Protein 7S45 (pdb70)

Foldseek 3Di:
DEAEDPQEAAQDPQEEDLEYADHCEYADHQEHAYYNEYHEHAEYEYHQEYEYYCEYHYHNYYDDHQEYEYAQEYEAHLEYEAADQDDDPPDGAHEYEDANEYAAANEYEHGNEYEAHNEYEHHPAHHPYHHYHNHYDGDDD

Nearest PDB structures (foldseek):
  7s45-assembly1_A  TM=1.007E+00  e=4.306E-25  Helicobacter pullorum
  7s3u-assembly1_A  TM=9.909E-01  e=4.809E-23  Helicobacter pullorum
  7s43-assembly1_A  TM=9.916E-01  e=1.222E-22  Helicobacter pullorum
  4mzu-assembly1_F  TM=1.004E+00  e=1.425E-15  Shewanella denitrificans OS217
  3fsb-assembly1_A  TM=4.873E-01  e=4.719E-06  Thermoanaerobacterium thermosaccharolyticum

Structure (mmCIF, N/CA/C/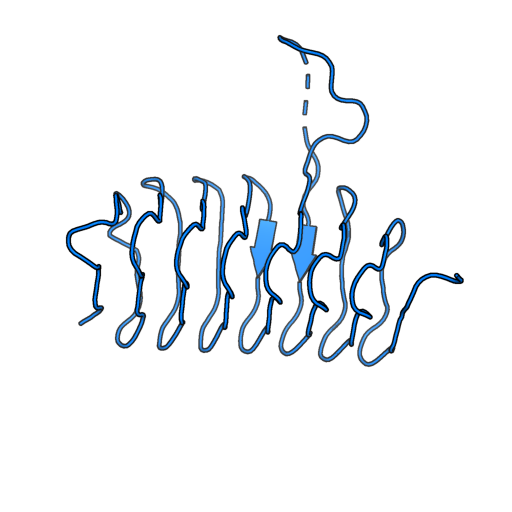O backbone):
data_7S45
#
_entry.id   7S45
#
_cell.length_a   103.452
_cell.length_b   103.452
_cell.length_c   103.452
_cell.angle_alpha   90.000
_cell.angle_beta   90.000
_cell.angle_gamma   90.000
#
_symmetry.space_group_name_H-M   'I 2 3'
#
loop_
_entity.id
_entity.type
_entity.pdbx_description
1 polymer N-acetyltransferase
2 non-polymer "THYMIDINE-5'-DIPHOSPHATE"
3 non-polymer 'ACETYL COENZYME *A'
4 non-polymer 1,2-ETHANEDIOL
5 non-polymer '3[N-MORPHOLINO]PROPANE SULFONIC ACID'
6 water water
#
loop_
_atom_site.group_PDB
_atom_site.id
_atom_site.type_symbol
_atom_site.label_atom_id
_atom_site.label_alt_id
_atom_site.label_comp_id
_atom_site.label_asym_id
_atom_site.label_entity_id
_atom_site.label_seq_id
_atom_site.pdbx_PDB_ins_code
_atom_site.Cartn_x
_atom_site.Cartn_y
_atom_site.Cartn_z
_atom_site.occupancy
_atom_site.B_iso_or_equiv
_atom_site.auth_seq_id
_atom_site.auth_comp_id
_atom_site.auth_asym_id
_atom_site.auth_atom_id
_atom_site.pdbx_PDB_model_num
ATOM 1 N N . GLY A 1 21 ? -9.586 -34.026 0.674 1.00 29.38 -1 GLY A N 1
ATOM 2 C CA . GLY A 1 21 ? -9.266 -33.137 1.832 1.00 23.19 -1 GLY A CA 1
ATOM 3 C C . GLY A 1 21 ? -10.448 -32.984 2.781 1.00 21.50 -1 GLY A C 1
ATOM 4 O O . GLY A 1 21 ? -11.497 -33.622 2.545 1.00 19.58 -1 GLY A O 1
ATOM 5 N N . HIS A 1 22 ? -10.294 -32.137 3.802 1.00 19.55 0 HIS A N 1
ATOM 6 C CA . HIS A 1 22 ? -11.357 -31.813 4.790 1.00 15.68 0 HIS A CA 1
ATOM 7 C C . HIS A 1 22 ? -11.660 -30.317 4.722 1.00 16.50 0 HIS A C 1
ATOM 8 O O . HIS A 1 22 ? -10.789 -29.557 4.257 1.00 19.92 0 HIS A O 1
ATOM 15 N N . MET A 1 23 ? -12.859 -29.931 5.161 1.00 13.50 1 MET A N 1
ATOM 16 C CA A MET A 1 23 ? -13.350 -28.530 5.115 0.50 11.91 1 MET A CA 1
ATOM 17 C CA B MET A 1 23 ? -13.358 -28.533 5.114 0.50 13.95 1 MET A CA 1
ATOM 18 C C . MET A 1 23 ? -13.331 -27.963 6.537 1.00 11.59 1 MET A C 1
ATOM 19 O O . MET A 1 23 ? -14.061 -28.496 7.399 1.00 12.77 1 MET A O 1
ATOM 28 N N . ILE A 1 24 ? -12.518 -26.943 6.766 1.00 10.45 2 ILE A N 1
ATOM 29 C CA . ILE A 1 24 ? -12.467 -26.192 8.047 1.00 10.45 2 ILE A CA 1
ATOM 30 C C . ILE A 1 24 ? -13.024 -24.810 7.754 1.00 10.25 2 ILE A C 1
ATOM 31 O O . ILE A 1 24 ? -12.435 -24.075 6.942 1.00 9.94 2 ILE A O 1
ATOM 36 N N . HIS A 1 25 ? -14.117 -24.443 8.398 1.00 8.09 3 HIS A N 1
ATOM 37 C CA . HIS A 1 25 ? -14.701 -23.104 8.212 1.00 7.55 3 HIS A CA 1
ATOM 38 C C . HIS A 1 25 ? -13.695 -22.051 8.667 1.00 7.27 3 HIS A C 1
ATOM 39 O O . HIS A 1 25 ? -12.997 -22.249 9.669 1.00 7.26 3 HIS A O 1
ATOM 46 N N . LYS A 1 26 ? -13.621 -20.951 7.931 1.00 7.96 4 LYS A N 1
ATOM 47 C CA . LYS A 1 26 ? -12.722 -19.835 8.277 1.00 8.19 4 LYS A CA 1
ATOM 48 C C . LYS A 1 26 ? -13.025 -19.328 9.687 1.00 6.80 4 LYS A C 1
ATOM 49 O O . LYS A 1 26 ? -12.140 -18.719 10.290 1.00 7.80 4 LYS A O 1
ATOM 55 N N . LEU A 1 27 ? -14.251 -19.512 10.191 1.00 7.20 5 LEU A N 1
ATOM 56 C CA . LEU A 1 27 ? -14.603 -18.984 11.536 1.00 7.10 5 LEU A CA 1
ATOM 57 C C . LEU A 1 27 ? -14.399 -20.050 12.611 1.00 6.82 5 LEU A C 1
ATOM 58 O O . LEU A 1 27 ? -14.816 -19.814 13.741 1.00 6.41 5 LEU A O 1
ATOM 63 N N . ALA A 1 28 ? -13.759 -21.167 12.285 1.00 6.41 6 ALA A N 1
ATOM 64 C CA . ALA A 1 28 ? -13.353 -22.174 13.287 1.00 6.53 6 ALA A CA 1
ATOM 65 C C . ALA A 1 28 ? -11.879 -21.954 13.626 1.00 6.60 6 ALA A C 1
ATOM 66 O O . ALA A 1 28 ? -11.116 -21.439 12.780 1.00 8.35 6 ALA A O 1
ATOM 68 N N . ASP A 1 29 ? -11.492 -22.418 14.803 1.00 5.94 7 ASP A N 1
ATOM 69 C CA . ASP A 1 29 ? -10.086 -22.472 15.266 1.00 6.04 7 ASP A CA 1
ATOM 70 C C . ASP A 1 29 ? -9.703 -23.945 15.390 1.00 5.91 7 ASP A C 1
ATOM 71 O O . ASP A 1 29 ? -9.941 -24.545 16.434 1.00 6.44 7 ASP A O 1
ATOM 76 N N . VAL A 1 30 ? -9.181 -24.525 14.312 1.00 6.64 8 VAL A N 1
ATOM 77 C CA . VAL A 1 30 ? -8.831 -25.968 14.258 1.00 6.98 8 VAL A CA 1
ATOM 78 C C . VAL A 1 30 ? -7.313 -26.080 14.212 1.00 7.38 8 VAL A C 1
ATOM 79 O O . VAL A 1 30 ? -6.685 -25.599 13.245 1.00 8.74 8 VAL A O 1
ATOM 83 N N . GLN A 1 31 ? -6.733 -26.693 15.227 1.00 7.72 9 GLN A N 1
ATOM 84 C CA . GLN A 1 31 ? -5.263 -26.722 15.440 1.00 7.96 9 GLN A CA 1
ATOM 85 C C . GLN A 1 31 ? -4.749 -28.127 15.160 1.00 8.95 9 GLN A C 1
ATOM 86 O O . GLN A 1 31 ? -3.538 -28.329 15.171 1.00 10.11 9 GLN A O 1
ATOM 92 N N . SER A 1 32 ? -5.653 -29.070 14.927 1.00 8.82 10 SER A N 1
ATOM 93 C CA . SER A 1 32 ? -5.302 -30.478 14.637 1.00 8.87 10 SER A CA 1
ATOM 94 C C . SER A 1 32 ? -5.126 -30.671 13.136 1.00 9.56 10 SER A C 1
ATOM 95 O O . SER A 1 32 ? -5.939 -30.164 12.362 1.00 11.33 10 SER A O 1
ATOM 98 N N . LYS A 1 33 ? -4.087 -31.415 12.764 1.00 11.36 11 LYS A N 1
ATOM 99 C CA . LYS A 1 33 ? -3.873 -31.842 11.361 1.00 14.29 11 LYS A CA 1
ATOM 100 C C . LYS A 1 33 ? -4.444 -33.253 11.163 1.00 14.67 11 LYS A C 1
ATOM 101 O O . LYS A 1 33 ? -4.518 -33.701 10.005 1.00 15.53 11 LYS A O 1
ATOM 107 N N . ASN A 1 34 ? -4.818 -33.918 12.259 1.00 12.10 12 ASN A N 1
ATOM 108 C CA . ASN A 1 34 ? -5.232 -35.346 12.262 1.00 12.87 12 ASN A CA 1
ATOM 109 C C . ASN A 1 34 ? -6.724 -35.449 11.896 1.00 11.55 12 ASN A C 1
ATOM 110 O O . ASN A 1 34 ? -7.496 -35.954 12.734 1.00 11.79 12 ASN A O 1
ATOM 115 N N . ILE A 1 35 ? -7.121 -35.018 10.702 1.00 11.50 13 ILE A N 1
ATOM 116 C CA . ILE A 1 35 ? -8.549 -34.894 10.290 1.00 12.71 13 ILE A CA 1
ATOM 117 C C . ILE A 1 35 ? -8.740 -35.620 8.965 1.00 12.23 13 ILE A C 1
ATOM 118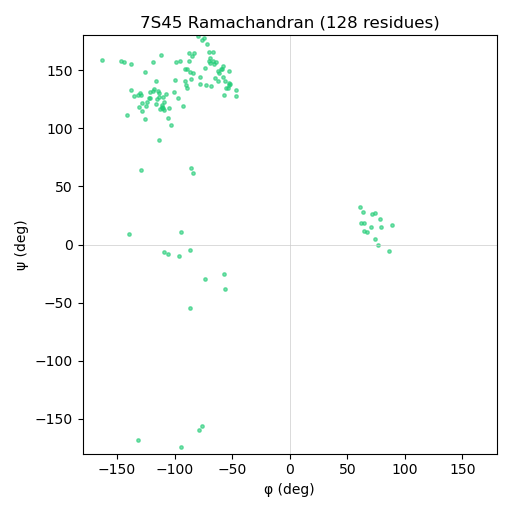 O O . ILE A 1 35 ? -8.038 -35.281 7.988 1.00 13.43 13 ILE A O 1
ATOM 123 N N . GLY A 1 36 ? -9.643 -36.594 8.945 1.00 12.17 14 GLY A N 1
ATOM 124 C CA . GLY A 1 36 ? -9.881 -37.445 7.773 1.00 11.56 14 GLY A CA 1
ATOM 125 C C . GLY A 1 36 ? -10.536 -36.700 6.625 1.00 11.56 14 GLY A C 1
ATOM 126 O O . GLY A 1 36 ? -11.289 -35.723 6.855 1.00 10.86 14 GLY A O 1
ATOM 127 N N . SER A 1 37 ? -10.335 -37.219 5.412 1.00 12.06 15 SER A N 1
ATOM 128 C CA . SER A 1 37 ? -10.990 -36.748 4.178 1.00 13.37 15 SER A CA 1
ATOM 129 C C . SER A 1 37 ? -12.509 -36.723 4.364 1.00 11.51 15 SER A C 1
ATOM 130 O O . SER A 1 37 ? -13.050 -37.654 4.982 1.00 10.85 15 SER A O 1
ATOM 133 N N . GLY A 1 38 ? -13.162 -35.680 3.860 1.00 11.31 16 GLY A N 1
ATOM 134 C CA . GLY A 1 38 ? -14.626 -35.568 3.815 1.00 10.59 16 GLY A CA 1
ATOM 135 C C . GLY A 1 38 ? -15.202 -34.993 5.097 1.00 10.79 16 GLY A C 1
ATOM 136 O O . GLY A 1 38 ? -16.399 -34.729 5.108 1.00 11.66 16 GLY A O 1
ATOM 137 N N . THR A 1 39 ? -14.368 -34.773 6.110 1.00 9.63 17 THR A N 1
ATOM 138 C CA . THR A 1 39 ? -14.804 -34.166 7.398 1.00 8.89 17 THR A CA 1
ATOM 139 C C . THR A 1 39 ? -15.071 -32.674 7.185 1.00 9.70 17 THR A C 1
ATOM 140 O O . THR A 1 39 ? -14.311 -32.008 6.477 1.00 9.96 17 THR A O 1
ATOM 144 N N . ARG A 1 40 ? -16.165 -32.194 7.761 1.00 8.69 18 ARG A N 1
ATOM 145 C CA . ARG A 1 40 ? -16.539 -30.759 7.778 1.00 8.45 18 ARG A CA 1
ATOM 146 C C . ARG A 1 40 ? -1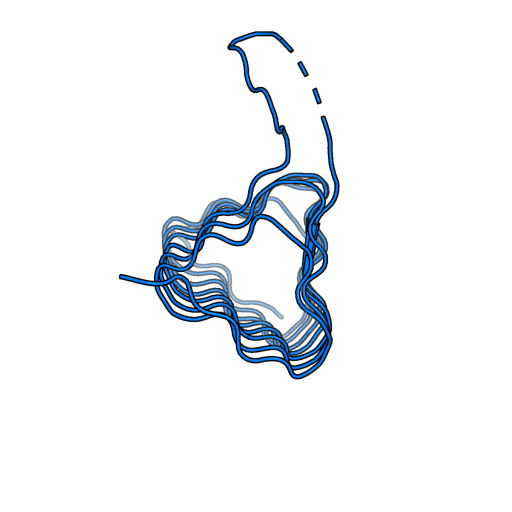6.486 -30.271 9.221 1.00 6.81 18 ARG A C 1
ATOM 147 O O . ARG A 1 40 ? -17.017 -30.973 10.107 1.00 7.64 18 ARG A O 1
ATOM 155 N N . ILE A 1 41 ? -15.850 -29.140 9.460 1.00 7.15 19 ILE A N 1
ATOM 156 C CA . ILE A 1 41 ? -15.833 -28.488 10.791 1.00 5.97 19 ILE A CA 1
ATOM 157 C C . ILE A 1 41 ? -16.337 -27.068 10.617 1.00 5.85 19 ILE A C 1
ATOM 158 O O . ILE A 1 41 ? -15.799 -26.304 9.806 1.00 6.90 19 ILE A O 1
ATOM 163 N N . TRP A 1 42 ? -17.437 -26.769 11.289 1.00 4.97 20 TRP A N 1
ATOM 164 C CA . TRP A 1 42 ? -18.233 -25.556 11.030 1.00 5.49 20 TRP A CA 1
ATOM 165 C C . TRP A 1 42 ? -17.848 -24.385 11.944 1.00 4.89 20 TRP A C 1
ATOM 166 O O . TRP A 1 42 ? -16.835 -24.444 12.660 1.00 5.47 20 TRP A O 1
ATOM 177 N N . GLN A 1 43 ? -18.611 -23.303 11.849 1.00 5.46 21 GLN A N 1
ATOM 178 C CA . GLN A 1 43 ? -18.259 -22.016 12.468 1.00 5.04 21 GLN A CA 1
ATOM 179 C C . GLN A 1 43 ? -18.071 -22.185 13.974 1.00 5.37 21 GLN A C 1
ATOM 180 O O . GLN A 1 43 ? -18.867 -22.895 14.626 1.00 5.08 21 GLN A O 1
ATOM 186 N N . PHE A 1 44 ? -17.123 -21.446 14.537 1.00 5.23 22 PHE A N 1
ATOM 187 C CA . PHE A 1 44 ? -17.039 -21.226 16.002 1.00 5.20 22 PHE A CA 1
ATOM 188 C C . PHE A 1 44 ? -16.778 -22.567 16.682 1.00 5.61 22 PHE A C 1
ATOM 189 O O . PHE A 1 44 ? -17.170 -22.755 17.836 1.00 6.53 22 PHE A O 1
ATOM 197 N N . CYS A 1 45 ? -16.130 -23.496 15.994 1.00 5.47 23 CYS A N 1
ATOM 198 C CA . CYS A 1 45 ? -15.538 -24.680 16.638 1.00 5.37 23 CYS A CA 1
ATOM 199 C C . CYS A 1 45 ? -14.108 -24.396 17.088 1.00 5.03 23 CYS A C 1
ATOM 200 O O . CYS A 1 45 ? -13.416 -23.552 16.489 1.00 6.32 23 CYS A O 1
ATOM 203 N N . VAL A 1 46 ? -13.707 -25.083 18.142 1.00 4.95 24 VAL A N 1
ATOM 204 C CA . VAL A 1 46 ? -12.306 -25.125 18.631 1.00 5.03 24 VAL A CA 1
ATOM 205 C C . VAL A 1 46 ? -11.879 -26.580 18.611 1.00 4.90 24 VAL A C 1
ATOM 206 O O . VAL A 1 46 ? -12.594 -27.417 19.186 1.00 5.74 24 VAL A O 1
ATOM 210 N N . VAL A 1 47 ? -10.770 -26.890 17.959 1.00 4.88 25 VAL A N 1
ATOM 211 C CA . VAL A 1 47 ? -10.221 -28.268 17.962 1.00 5.57 25 VAL A CA 1
ATOM 212 C C . VAL A 1 47 ? -8.744 -28.176 18.303 1.00 5.81 25 VAL A C 1
ATOM 213 O O . VAL A 1 47 ? -7.999 -27.503 17.584 1.00 6.48 25 VAL A O 1
ATOM 217 N N . LEU A 1 48 ? -8.360 -28.792 19.401 1.00 6.19 26 LEU A N 1
ATOM 218 C CA . LEU A 1 48 ? -6.979 -28.653 19.905 1.00 6.66 26 LEU A CA 1
ATOM 219 C C . LEU A 1 48 ? -6.056 -29.647 19.212 1.00 6.88 26 LEU A C 1
ATOM 220 O O . LEU A 1 48 ? -6.489 -30.568 18.524 1.00 7.46 26 LEU A O 1
ATOM 225 N N . PRO A 1 49 ? -4.723 -29.414 19.276 1.00 7.24 27 PRO A N 1
ATOM 226 C CA . PRO A 1 49 ? -3.794 -30.054 18.344 1.00 7.48 27 PRO A CA 1
ATOM 227 C C . PRO A 1 49 ? -3.816 -31.590 18.270 1.00 6.28 27 PRO A C 1
ATOM 228 O O . PRO A 1 49 ? -3.594 -32.123 17.205 1.00 9.16 27 PRO A O 1
ATOM 232 N N . SER A 1 50 ? -3.983 -32.301 19.389 1.00 7.09 28 SER A N 1
ATOM 233 C CA . SER A 1 50 ? -3.830 -33.779 19.384 1.00 7.27 28 SER A CA 1
ATOM 234 C C . SER A 1 50 ? -5.142 -34.475 18.995 1.00 6.83 28 SER A C 1
ATOM 235 O O . SER A 1 50 ? -5.145 -35.711 18.875 1.00 8.01 28 SER A O 1
ATOM 238 N N . ALA A 1 51 ? -6.235 -33.740 18.814 1.00 6.67 29 ALA A N 1
ATOM 239 C CA . ALA A 1 51 ? -7.513 -34.394 18.476 1.00 7.22 29 ALA A CA 1
ATOM 240 C C . ALA A 1 51 ? -7.313 -35.232 17.213 1.00 7.57 29 ALA A C 1
ATOM 241 O O . ALA A 1 51 ? -6.628 -34.787 16.272 1.00 7.40 29 ALA A O 1
ATOM 243 N N . ILE A 1 52 ? -7.918 -36.409 17.177 1.00 7.91 30 ILE A N 1
ATOM 244 C CA . ILE A 1 52 ? -7.970 -37.274 15.972 1.00 9.25 30 ILE A CA 1
ATOM 245 C C . ILE A 1 52 ? -9.424 -37.388 15.551 1.00 9.50 30 ILE A C 1
ATOM 246 O O . ILE A 1 52 ? -10.268 -37.792 16.376 1.00 9.48 30 ILE A O 1
ATOM 251 N N . ILE A 1 53 ? -9.693 -37.060 14.302 1.00 8.97 31 ILE A N 1
ATOM 252 C CA . ILE A 1 53 ? -11.059 -37.090 13.734 1.00 8.23 31 ILE A CA 1
ATOM 253 C C . ILE A 1 53 ? -1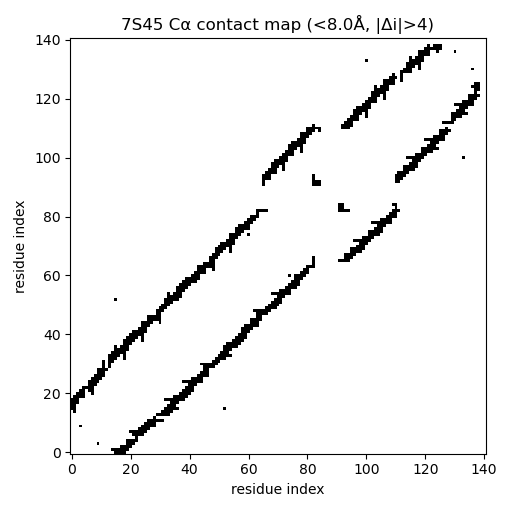0.971 -37.869 12.434 1.00 9.01 31 ILE A C 1
ATOM 254 O O . ILE A 1 53 ? -10.073 -37.577 11.625 1.00 9.14 31 ILE A O 1
ATOM 259 N N . GLY A 1 54 ? -11.858 -38.833 12.250 1.00 7.96 32 GLY A N 1
ATOM 260 C CA . GLY A 1 54 ? -11.827 -39.710 11.076 1.00 8.53 32 GLY A CA 1
ATOM 261 C C . GLY A 1 54 ? -12.410 -39.047 9.846 1.00 9.39 32 GLY A C 1
ATOM 262 O O . GLY A 1 54 ? -12.474 -37.791 9.752 1.00 8.79 32 GLY A O 1
ATOM 263 N N . GLU A 1 55 ? -12.794 -39.885 8.890 1.00 9.37 33 GLU A N 1
ATOM 264 C CA . GLU A 1 55 ? -13.298 -39.463 7.575 1.00 9.26 33 GLU A CA 1
ATOM 265 C C . GLU A 1 55 ? -14.799 -39.215 7.639 1.00 8.23 33 GLU A C 1
ATOM 266 O O . GLU A 1 55 ? -15.478 -39.868 8.422 1.00 8.38 33 GLU A O 1
ATOM 272 N N . ASN A 1 56 ? -15.263 -38.274 6.832 1.00 8.17 34 ASN A N 1
ATOM 273 C CA A ASN A 1 56 ? -16.706 -38.064 6.564 0.50 8.49 34 ASN A CA 1
ATOM 274 C CA B ASN A 1 56 ? -16.698 -37.997 6.553 0.50 9.80 34 ASN A CA 1
ATOM 275 C C . ASN A 1 56 ? -17.445 -37.756 7.868 1.00 8.31 34 ASN A C 1
ATOM 276 O O . ASN A 1 56 ? -18.611 -38.177 7.994 1.00 9.63 34 ASN A O 1
ATOM 285 N N . CYS A 1 57 ? -16.803 -37.048 8.792 1.00 7.28 35 CYS A N 1
ATOM 286 C CA . CYS A 1 57 ? -17.485 -36.550 10.010 1.00 7.15 35 CYS A CA 1
ATOM 287 C C . CYS A 1 57 ? -18.110 -35.189 9.718 1.00 7.24 35 CYS A C 1
ATOM 288 O O . CYS A 1 57 ? -17.672 -34.480 8.792 1.00 8.40 35 CYS A O 1
ATOM 291 N N . ASN A 1 58 ? -19.109 -34.830 10.514 1.00 6.34 36 ASN A N 1
ATOM 292 C CA . ASN A 1 58 ? -19.707 -33.480 10.473 1.00 7.14 36 ASN A CA 1
ATOM 293 C C . ASN A 1 58 ? -19.649 -32.926 11.881 1.00 7.06 36 ASN A C 1
ATOM 294 O O . ASN A 1 58 ? -20.357 -33.460 12.751 1.00 8.30 36 ASN A O 1
ATOM 299 N N . ILE A 1 59 ? -18.779 -31.953 12.098 1.00 6.69 37 ILE A N 1
ATOM 300 C CA A ILE A 1 59 ? -18.615 -31.261 13.407 0.50 6.47 37 ILE A CA 1
ATOM 301 C CA B ILE A 1 59 ? -18.667 -31.285 13.416 0.50 6.65 37 ILE A CA 1
ATOM 302 C C . ILE A 1 59 ? -19.332 -29.924 13.282 1.00 6.16 37 ILE A C 1
ATOM 303 O O . ILE A 1 59 ? -18.783 -29.024 12.643 1.00 5.68 37 ILE A O 1
ATOM 312 N N . CYS A 1 60 ? -20.540 -29.845 13.800 1.00 5.37 38 CYS A N 1
ATOM 313 C CA . CYS A 1 60 ? -21.403 -28.670 13.572 1.00 5.25 38 CYS A CA 1
ATOM 314 C C . CYS A 1 60 ? -20.952 -27.483 14.435 1.00 4.61 38 CYS A C 1
ATOM 315 O O . CYS A 1 60 ? -20.016 -27.590 15.250 1.00 4.84 38 CYS A O 1
ATOM 318 N N . SER A 1 61 ? -21.608 -26.338 14.241 1.00 4.43 39 SER A N 1
ATOM 319 C CA . SER A 1 61 ? -21.136 -25.075 14.826 1.00 4.57 39 SER A CA 1
ATOM 320 C C . SER A 1 61 ? -21.078 -25.204 16.356 1.00 4.49 39 SER A C 1
ATOM 321 O O . SER A 1 61 ? -21.849 -25.937 16.976 1.00 4.41 39 SER A O 1
ATOM 324 N N . HIS A 1 62 ? -20.174 -24.452 16.957 1.00 4.14 40 HIS A N 1
ATOM 325 C CA . HIS A 1 62 ? -20.127 -24.182 18.409 1.00 4.58 40 HIS A CA 1
ATOM 326 C C . HIS A 1 62 ? -19.638 -25.398 19.186 1.00 5.16 40 HIS A C 1
ATOM 327 O O . HIS A 1 62 ? -19.981 -25.511 20.372 1.00 5.98 40 HIS A O 1
ATOM 334 N N . CYS A 1 63 ? -18.835 -26.264 18.595 1.00 4.44 41 CYS A N 1
ATOM 335 C CA . CYS A 1 63 ? -18.258 -27.418 19.301 1.00 4.73 41 CYS A CA 1
ATOM 336 C C . CYS A 1 63 ? -16.861 -27.096 19.816 1.00 4.49 41 CYS A C 1
ATOM 337 O O . CYS A 1 63 ? -16.181 -26.196 19.310 1.00 5.39 41 CYS A O 1
ATOM 340 N N . PHE A 1 64 ? -16.464 -27.853 20.823 1.00 4.48 42 PHE A N 1
ATOM 341 C CA . PHE A 1 64 ? -15.109 -27.805 21.418 1.00 4.83 42 PHE A CA 1
ATOM 342 C C . PHE A 1 64 ? -14.589 -29.221 21.474 1.00 5.42 42 PHE A C 1
ATOM 343 O O . PHE A 1 64 ? -15.269 -30.086 22.050 1.00 6.25 42 PHE A O 1
ATOM 351 N N A ILE A 1 65 ? -13.402 -29.461 20.925 0.50 5.35 43 ILE A N 1
ATOM 352 N N B ILE A 1 65 ? -13.402 -29.445 20.920 0.50 5.31 43 ILE A N 1
ATOM 353 C CA A ILE A 1 65 ? -12.793 -30.820 20.909 0.50 5.18 43 ILE A CA 1
ATOM 354 C CA B ILE A 1 65 ? -12.766 -30.789 20.860 0.50 5.07 43 ILE A CA 1
ATOM 355 C C A ILE A 1 65 ? -11.373 -30.711 21.443 0.50 5.05 43 ILE A C 1
ATOM 356 C C B ILE A 1 65 ? -11.378 -30.641 21.484 0.50 4.86 43 ILE A C 1
ATOM 357 O O A ILE A 1 65 ? -10.553 -30.028 20.818 0.50 5.77 43 ILE A O 1
ATOM 358 O O B ILE A 1 65 ? -10.611 -29.754 21.046 0.50 4.64 43 ILE A O 1
ATOM 367 N N . GLU A 1 66 ? -11.113 -31.376 22.564 1.00 5.12 44 GLU A N 1
ATOM 368 C CA . GLU A 1 66 ? -9.848 -31.232 23.312 1.00 5.55 44 GLU A CA 1
ATOM 369 C C . GLU A 1 66 ? -8.761 -32.110 22.674 1.00 5.91 44 GLU A C 1
ATOM 370 O O . GLU A 1 66 ? -8.872 -32.502 21.513 1.00 6.49 44 GLU A O 1
ATOM 376 N N . ASN A 1 67 ? -7.696 -32.381 23.421 1.00 6.22 45 ASN A N 1
ATOM 377 C CA . ASN A 1 67 ? -6.472 -33.005 22.858 1.00 5.94 45 ASN A CA 1
ATOM 378 C C . ASN A 1 67 ? -6.577 -34.526 22.845 1.00 6.55 45 ASN A C 1
ATOM 379 O O . ASN A 1 67 ? -6.304 -35.121 21.809 1.00 6.64 45 ASN A O 1
ATOM 384 N N . ASP A 1 68 ? -6.853 -35.125 24.003 1.00 6.42 46 ASP A N 1
ATOM 385 C CA . ASP A 1 68 ? -6.834 -36.598 24.149 1.00 7.40 46 ASP A CA 1
ATOM 386 C C . ASP A 1 68 ? -8.209 -37.119 23.735 1.00 7.16 46 ASP A C 1
ATOM 387 O O . ASP A 1 68 ? -8.994 -37.585 24.593 1.00 6.99 46 ASP A O 1
ATOM 392 N N . VAL A 1 69 ? -8.503 -36.954 22.461 1.00 6.75 47 VAL A N 1
ATOM 393 C CA . VAL A 1 69 ? -9.850 -37.213 21.891 1.00 7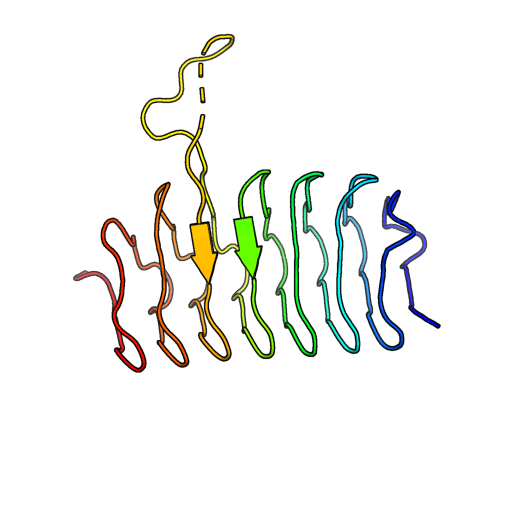.00 47 VAL A CA 1
ATOM 394 C C . VAL A 1 69 ? -9.675 -37.995 20.601 1.00 7.67 47 VAL A C 1
ATOM 395 O O . VAL A 1 69 ? -8.853 -37.595 19.764 1.00 9.00 47 VAL A O 1
ATOM 399 N N . LYS A 1 70 ? -10.371 -39.108 20.480 1.00 7.99 48 LYS A N 1
ATOM 400 C CA A LYS A 1 70 ? -10.392 -39.847 19.200 0.50 8.22 48 LYS A CA 1
ATOM 401 C CA B LYS A 1 70 ? -10.391 -39.890 19.222 0.50 8.49 48 LYS A CA 1
ATOM 402 C C . LYS A 1 70 ? -11.832 -39.996 18.733 1.00 7.90 48 LYS A C 1
ATOM 403 O O . LYS A 1 70 ? -12.668 -40.470 19.508 1.00 8.27 48 LYS A O 1
ATOM 414 N N . ILE A 1 71 ? -12.073 -39.567 17.517 1.00 7.51 49 ILE A N 1
ATOM 415 C CA . ILE A 1 71 ? -13.394 -39.623 16.874 1.00 7.65 49 ILE A CA 1
ATOM 416 C C . ILE A 1 71 ? -13.229 -40.421 15.598 1.00 8.33 49 ILE A C 1
ATOM 417 O O . ILE A 1 71 ? -12.305 -40.116 14.837 1.00 9.09 49 ILE A O 1
ATOM 422 N N . GLY A 1 72 ? -14.039 -41.450 15.422 1.00 8.07 50 GLY A N 1
ATOM 423 C CA . GLY A 1 72 ? -13.935 -42.359 14.275 1.00 8.10 50 GLY A CA 1
ATOM 424 C C . GLY A 1 72 ? -14.478 -41.761 12.995 1.00 8.48 50 GLY A C 1
ATOM 425 O O . GLY A 1 72 ? -14.517 -40.507 12.816 1.00 8.57 50 GLY A O 1
ATOM 426 N N . ASN A 1 73 ? -14.867 -42.640 12.083 1.00 7.84 51 ASN A N 1
ATOM 427 C CA . ASN A 1 73 ? -15.382 -42.270 10.749 1.00 8.12 51 ASN A CA 1
ATOM 428 C C . ASN A 1 73 ? -16.900 -42.120 10.796 1.00 7.87 51 ASN A C 1
ATOM 429 O O . ASN A 1 73 ? -17.550 -42.813 11.610 1.00 7.89 51 ASN A O 1
ATOM 434 N N . ASN A 1 74 ? -17.429 -41.261 9.939 1.00 7.28 52 ASN A N 1
ATOM 435 C CA . ASN A 1 74 ? -18.883 -41.110 9.701 1.00 8.62 52 ASN A CA 1
ATOM 436 C C . ASN A 1 74 ? -19.588 -40.691 10.988 1.00 8.00 52 ASN A C 1
ATOM 437 O O . ASN A 1 74 ? -20.740 -41.099 11.192 1.00 8.80 52 ASN A O 1
ATOM 442 N N . VAL A 1 75 ? -18.926 -39.926 11.840 1.00 6.50 53 VAL A N 1
ATOM 443 C CA . VAL A 1 75 ? -19.526 -39.429 13.102 1.00 6.31 53 VAL A CA 1
ATOM 444 C C . VAL A 1 75 ? -20.221 -38.091 12.840 1.00 6.45 53 VAL A C 1
ATOM 445 O O . VAL A 1 75 ? -19.619 -37.194 12.214 1.00 7.06 53 VAL A O 1
ATOM 449 N N . THR A 1 76 ? -21.433 -37.947 13.362 1.00 6.53 54 THR A N 1
ATOM 450 C CA . THR A 1 76 ? -22.177 -36.674 13.331 1.00 6.36 54 THR A CA 1
ATOM 451 C C . THR A 1 76 ? -22.131 -36.067 14.722 1.00 5.63 54 THR A C 1
ATOM 452 O O . THR A 1 76 ? -22.583 -36.723 15.659 1.00 5.98 54 THR A O 1
ATOM 456 N N . ILE A 1 77 ? -21.526 -34.887 14.843 1.00 5.46 55 ILE A N 1
ATOM 457 C CA A ILE A 1 77 ? -21.549 -34.112 16.114 0.50 5.28 55 ILE A CA 1
ATOM 458 C CA B ILE A 1 77 ? -21.546 -34.112 16.111 0.50 5.17 55 ILE A CA 1
ATOM 459 C C . ILE A 1 77 ? -22.346 -32.834 15.871 1.00 5.21 55 ILE A C 1
ATOM 460 O O . ILE A 1 77 ? -21.857 -31.937 15.175 1.00 5.48 55 ILE A O 1
ATOM 469 N N . LYS A 1 78 ? -23.560 -32.798 16.394 1.00 4.53 56 LYS A N 1
ATOM 470 C CA . LYS A 1 78 ? -24.411 -31.615 16.190 1.00 4.62 56 LYS A CA 1
ATOM 471 C C . LYS A 1 78 ? -23.913 -30.464 17.074 1.00 4.00 56 LYS A C 1
ATOM 472 O O . LYS A 1 78 ? -22.939 -30.601 17.844 1.00 4.46 56 LYS A O 1
ATOM 478 N N . CYS A 1 79 ? -24.580 -29.320 16.936 1.00 3.86 57 CYS A N 1
ATOM 479 C CA . CYS A 1 79 ? -24.059 -28.062 17.474 1.00 4.27 57 CYS A CA 1
ATOM 480 C C . CYS A 1 79 ? -23.869 -28.136 18.992 1.00 4.65 57 CYS A C 1
ATOM 481 O O . CYS A 1 79 ? -24.667 -28.752 19.700 1.00 4.89 57 CYS A O 1
ATOM 484 N N . GLY A 1 80 ? -22.908 -27.378 19.492 1.00 4.63 58 GLY A N 1
ATOM 485 C CA . GLY A 1 80 ? -22.838 -27.075 20.930 1.00 4.41 58 GLY A CA 1
ATOM 486 C C . GLY A 1 80 ? -22.276 -28.220 21.763 1.00 4.43 58 GLY A C 1
ATOM 487 O O . GLY A 1 80 ? -22.496 -28.227 22.976 1.00 5.63 58 GLY A O 1
ATOM 488 N N . VAL A 1 81 ? -21.523 -29.129 21.171 1.00 4.38 59 VAL A N 1
ATOM 489 C CA . VAL A 1 81 ? -20.958 -30.295 21.895 1.00 4.49 59 VAL A CA 1
ATOM 490 C C . VAL A 1 81 ? -19.501 -30.035 22.230 1.00 4.43 59 VAL A C 1
ATOM 491 O O . VAL A 1 81 ? -18.719 -29.694 21.336 1.00 4.92 59 VAL A O 1
ATOM 495 N N . GLN A 1 82 ? -19.151 -30.280 23.480 1.00 4.49 60 GLN A N 1
ATOM 496 C CA . GLN A 1 82 ? -17.727 -30.341 23.886 1.00 4.78 60 GLN A CA 1
ATOM 497 C C . GLN A 1 82 ? -17.330 -31.781 24.174 1.00 5.32 60 GLN A C 1
ATOM 498 O O . GLN A 1 82 ? -17.994 -32.470 24.977 1.00 6.04 60 GLN A O 1
ATOM 504 N N . ILE A 1 83 ? -16.231 -32.194 23.569 1.00 5.17 61 ILE A N 1
ATOM 505 C CA A ILE A 1 83 ? -15.665 -33.536 23.838 0.50 5.31 61 ILE A CA 1
ATOM 506 C CA B ILE A 1 83 ? -15.622 -33.547 23.730 0.50 5.53 61 ILE A CA 1
ATOM 507 C C . ILE A 1 83 ? -14.285 -33.351 24.452 1.00 5.18 61 ILE A C 1
ATOM 508 O O . ILE A 1 83 ? -13.362 -32.778 23.823 1.00 6.18 61 ILE A O 1
ATOM 517 N N . TRP A 1 84 ? -14.209 -33.772 25.700 1.00 5.55 62 TRP A N 1
ATOM 518 C CA . TRP A 1 84 ? -13.056 -33.536 26.597 1.00 5.50 62 TRP A CA 1
ATOM 519 C C . TRP A 1 84 ? -12.002 -34.619 26.448 1.00 5.74 62 TRP A C 1
ATOM 520 O O . TRP A 1 84 ? -12.285 -35.726 25.960 1.00 6.55 62 TRP A O 1
ATOM 531 N N . ASP A 1 85 ? -10.827 -34.301 26.984 1.00 5.99 63 ASP A N 1
ATOM 532 C CA . ASP A 1 85 ? -9.736 -35.284 27.169 1.00 6.25 63 ASP A CA 1
ATOM 533 C C . ASP A 1 85 ? -10.290 -36.572 27.787 1.00 7.06 63 ASP A C 1
ATOM 534 O O . ASP A 1 85 ? -10.994 -36.503 28.806 1.00 7.55 63 ASP A O 1
ATOM 539 N N . GLY A 1 86 ? -9.894 -37.702 27.210 1.00 7.38 64 GLY A N 1
ATOM 540 C CA . GLY A 1 86 ? -10.238 -39.052 27.696 1.00 8.75 64 GLY A CA 1
ATOM 541 C C . GLY A 1 86 ? -11.529 -39.574 27.108 1.00 9.68 64 GLY A C 1
ATOM 542 O O . GLY A 1 86 ? -12.080 -40.551 27.646 1.00 10.54 64 GLY A O 1
ATOM 543 N N . ILE A 1 87 ? -12.017 -38.994 26.025 1.00 9.22 65 ILE A N 1
ATOM 544 C CA . ILE A 1 87 ? -13.298 -39.451 25.428 1.00 9.65 65 ILE A CA 1
ATOM 545 C C . ILE A 1 87 ? -13.033 -39.939 24.026 1.00 8.90 65 ILE A C 1
ATOM 546 O O . ILE A 1 87 ? -12.356 -39.248 23.243 1.00 9.43 65 ILE A O 1
ATOM 551 N N . GLU A 1 88 ? -13.568 -41.116 23.745 1.00 8.94 66 GLU A N 1
ATOM 552 C CA . GLU A 1 88 ? -13.470 -41.745 22.422 1.00 7.60 66 GLU A CA 1
ATOM 553 C C . GLU A 1 88 ? -14.873 -41.914 21.859 1.00 7.52 66 GLU A C 1
ATOM 554 O O . GLU A 1 88 ? -15.762 -42.434 22.558 1.00 7.78 66 GLU A O 1
ATOM 560 N N . ILE A 1 89 ? -15.015 -41.539 20.621 1.00 7.41 67 ILE A N 1
ATOM 561 C CA . ILE A 1 89 ? -16.264 -41.733 19.852 1.00 7.40 67 ILE A CA 1
ATOM 562 C C . ILE A 1 89 ? -15.898 -42.682 18.710 1.00 7.39 67 ILE A C 1
ATOM 563 O O . ILE A 1 89 ? -15.038 -42.396 17.893 1.00 7.61 67 ILE A O 1
ATOM 568 N N . GLU A 1 90 ? -16.576 -43.825 18.676 1.00 7.42 68 GLU A N 1
ATOM 569 C CA . GLU A 1 90 ? -16.321 -44.826 17.602 1.00 7.18 68 GLU A CA 1
ATOM 570 C C . GLU A 1 90 ? -17.036 -44.399 16.326 1.00 7.76 68 GLU A C 1
ATOM 571 O O . GLU A 1 90 ? -17.799 -43.428 16.276 1.00 7.47 68 GLU A O 1
ATOM 577 N N . ASP A 1 91 ? -16.867 -45.229 15.300 1.00 8.01 69 ASP A N 1
ATOM 578 C CA . ASP A 1 91 ? -17.470 -44.971 13.977 1.00 7.97 69 ASP A CA 1
ATOM 579 C C . ASP A 1 91 ? -18.997 -44.935 14.057 1.00 7.48 69 ASP A C 1
ATOM 580 O O . ASP A 1 91 ? -19.576 -45.631 14.913 1.00 7.86 69 ASP A O 1
ATOM 585 N N . ASP A 1 92 ? -19.544 -44.090 13.182 1.00 7.16 70 ASP A N 1
ATOM 586 C CA . ASP A 1 92 ? -20.986 -44.119 12.853 1.00 7.91 70 ASP A CA 1
ATOM 587 C C . ASP A 1 92 ? -21.822 -43.614 14.035 1.00 7.37 70 ASP A C 1
ATOM 588 O O . ASP A 1 92 ? -23.031 -43.762 13.986 1.00 7.14 70 ASP A O 1
ATOM 593 N N . VAL A 1 93 ? -21.225 -42.964 15.023 1.00 6.29 71 VAL A N 1
ATOM 594 C CA . VAL A 1 93 ? -21.961 -42.421 16.191 1.00 6.33 71 VAL A CA 1
ATOM 595 C C . VAL A 1 93 ? -22.652 -41.121 15.788 1.00 6.04 71 VAL A C 1
ATOM 596 O O . VAL A 1 93 ? -22.127 -40.360 14.954 1.00 6.99 71 VAL A O 1
ATOM 600 N N . PHE A 1 94 ? -23.840 -40.918 16.341 1.00 5.48 72 PHE A N 1
ATOM 601 C CA . PHE A 1 94 ? -24.599 -39.650 16.259 1.00 5.63 72 PHE A CA 1
ATOM 602 C C . PHE A 1 94 ? -24.589 -39.001 17.639 1.00 5.19 72 PHE A C 1
ATOM 603 O O . PHE A 1 94 ? -25.052 -39.650 18.588 1.00 6.01 72 PHE A O 1
ATOM 611 N N . ILE A 1 95 ? -24.097 -37.768 17.739 1.00 4.89 73 ILE A N 1
ATOM 612 C CA A ILE A 1 95 ? -24.169 -36.976 18.996 0.50 4.96 73 ILE A CA 1
ATOM 613 C CA B ILE A 1 95 ? -24.179 -36.984 19.002 0.50 4.99 73 ILE A CA 1
ATOM 614 C C . ILE A 1 95 ? -25.105 -35.791 18.762 1.00 4.96 73 ILE A C 1
ATOM 615 O O . ILE A 1 95 ? -24.799 -34.940 17.931 1.00 5.36 73 ILE A O 1
ATOM 624 N N . GLY A 1 96 ? -26.216 -35.784 19.475 1.00 4.96 74 GLY A N 1
ATOM 625 C CA . GLY A 1 96 ? -27.208 -34.724 19.351 1.00 4.35 74 GLY A CA 1
ATOM 626 C C . GLY A 1 96 ? -26.669 -33.393 19.841 1.00 3.93 74 GLY A C 1
ATOM 627 O O . GLY A 1 96 ? -25.642 -33.295 20.523 1.00 4.67 74 GLY A O 1
ATOM 628 N N . PRO A 1 97 ? -27.391 -32.320 19.487 1.00 4.77 75 PRO A N 1
ATOM 629 C CA . PRO A 1 97 ? -26.939 -30.994 19.846 1.00 4.65 75 PRO A CA 1
ATOM 630 C C . PRO A 1 97 ? -26.957 -30.874 21.373 1.00 4.36 75 PRO A C 1
ATOM 631 O O . PRO A 1 97 ? -27.861 -31.371 22.036 1.00 5.09 75 PRO A O 1
ATOM 635 N N . ASN A 1 98 ? -25.970 -30.157 21.884 1.00 4.15 76 ASN A N 1
ATOM 636 C CA . ASN A 1 98 ? -25.850 -29.765 23.314 1.00 4.14 76 ASN A CA 1
ATOM 637 C C . ASN A 1 98 ? -25.663 -30.987 24.228 1.00 4.63 76 ASN A C 1
ATOM 638 O O . ASN A 1 98 ? -25.647 -30.827 25.443 1.00 4.51 76 ASN A O 1
ATOM 643 N N . VAL A 1 99 ? -25.404 -32.161 23.682 1.00 4.29 77 VAL A N 1
ATOM 644 C CA . VAL A 1 99 ? -24.954 -33.286 24.526 1.00 4.17 77 VAL A CA 1
ATOM 645 C C . VAL A 1 99 ? -23.722 -32.849 25.310 1.00 4.11 77 VAL A C 1
ATOM 646 O O . VAL A 1 99 ? -22.797 -32.247 24.752 1.00 4.31 77 VAL A O 1
ATOM 650 N N . THR A 1 100 ? -23.739 -33.182 26.589 1.00 4.41 78 THR A N 1
ATOM 651 C CA . THR A 1 100 ? -22.668 -32.802 27.523 1.00 4.53 78 THR A CA 1
ATOM 652 C C . THR A 1 100 ? -21.937 -34.059 27.981 1.00 4.84 78 THR A C 1
ATOM 653 O O . THR A 1 100 ? -22.583 -35.019 28.440 1.00 5.96 78 THR A O 1
ATOM 657 N N . PHE A 1 101 ? -20.613 -34.032 27.896 1.00 4.83 79 PHE A N 1
ATOM 658 C CA . PHE A 1 101 ? -19.731 -35.106 28.387 1.00 5.44 79 PHE A CA 1
ATOM 659 C C . PHE A 1 101 ? -18.956 -34.578 29.583 1.00 5.37 79 PHE A C 1
ATOM 660 O O . PHE A 1 101 ? -18.857 -33.371 29.787 1.00 5.15 79 PHE A O 1
ATOM 668 N N . THR A 1 102 ? -18.384 -35.498 30.354 1.00 5.45 80 THR A N 1
ATOM 669 C CA . THR A 1 102 ? -17.624 -35.142 31.572 1.00 5.56 80 THR A CA 1
ATOM 670 C C . THR A 1 102 ? -16.471 -36.121 31.758 1.00 5.91 80 THR A C 1
ATOM 671 O O . THR A 1 102 ? -16.538 -37.252 31.256 1.00 7.00 80 THR A O 1
ATOM 675 N N . ASN A 1 103 ? -15.459 -35.690 32.501 1.00 5.66 81 ASN A N 1
ATOM 676 C CA . ASN A 1 103 ? -14.294 -36.566 32.783 1.00 6.26 81 ASN A CA 1
ATOM 677 C C . ASN A 1 103 ? -13.810 -36.418 34.225 1.00 6.54 81 ASN A C 1
ATOM 678 O O . ASN A 1 103 ? -12.807 -37.051 34.551 1.00 7.38 81 ASN A O 1
ATOM 683 N N . ASP A 1 104 ? -14.530 -35.720 35.090 1.00 6.56 82 ASP A N 1
ATOM 684 C CA . ASP A 1 104 ? -14.110 -35.517 36.497 1.00 6.50 82 ASP A CA 1
ATOM 685 C C . ASP A 1 104 ? -15.371 -35.596 37.354 1.00 6.47 82 ASP A C 1
ATOM 686 O O . ASP A 1 104 ? -16.236 -34.735 37.200 1.00 6.39 82 ASP A O 1
ATOM 691 N N . LYS A 1 105 ? -15.499 -36.635 38.171 1.00 6.64 83 LYS A N 1
ATOM 692 C CA . LYS A 1 105 ? -16.758 -36.913 38.914 1.00 6.92 83 LYS A CA 1
ATOM 693 C C . LYS A 1 105 ? -16.963 -35.930 40.076 1.00 7.30 83 LYS A C 1
ATOM 694 O O . LYS A 1 105 ? -18.127 -35.673 40.439 1.00 7.76 83 LYS A O 1
ATOM 700 N N . TYR A 1 106 ? -15.898 -35.404 40.675 1.00 6.96 84 TYR A N 1
ATOM 701 C CA . TYR A 1 106 ? -16.011 -34.547 41.881 1.00 7.85 84 TYR A CA 1
ATOM 702 C C . TYR A 1 106 ? -15.221 -33.270 41.665 1.00 7.79 84 TYR A C 1
ATOM 703 O O . TYR A 1 106 ? -14.208 -33.012 42.319 1.00 8.16 84 TYR A O 1
ATOM 712 N N . PRO A 1 10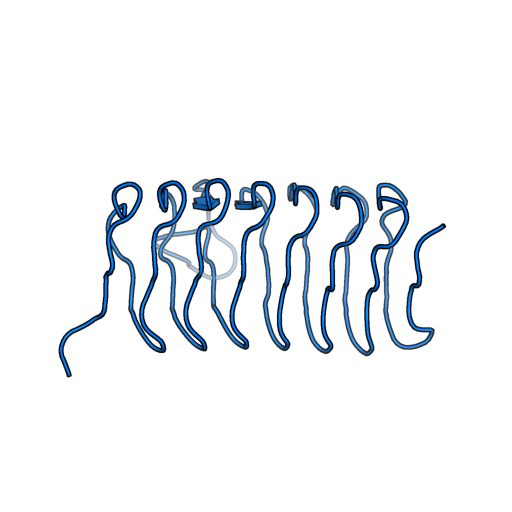7 ? -15.622 -32.444 40.686 1.00 6.64 85 PRO A N 1
ATOM 713 C CA . PRO A 1 107 ? -14.788 -31.330 40.265 1.00 6.97 85 PRO A CA 1
ATOM 714 C C . PRO A 1 107 ? -14.704 -30.261 41.353 1.00 6.62 85 PRO A C 1
ATOM 715 O O . PRO A 1 107 ? -15.734 -29.867 41.886 1.00 7.72 85 PRO A O 1
ATOM 719 N N . ARG A 1 108 ? -13.492 -29.754 41.563 1.00 7.11 86 ARG A N 1
ATOM 720 C CA . ARG A 1 108 ? -13.232 -28.609 42.456 1.00 7.59 86 ARG A CA 1
ATOM 721 C C . ARG A 1 108 ? -12.233 -27.703 41.747 1.00 8.37 86 ARG A C 1
ATOM 722 O O . ARG A 1 108 ? -11.225 -28.216 41.232 1.00 10.14 86 ARG A O 1
ATOM 730 N N . SER A 1 109 ? -12.498 -26.407 41.728 1.00 7.15 87 SER A N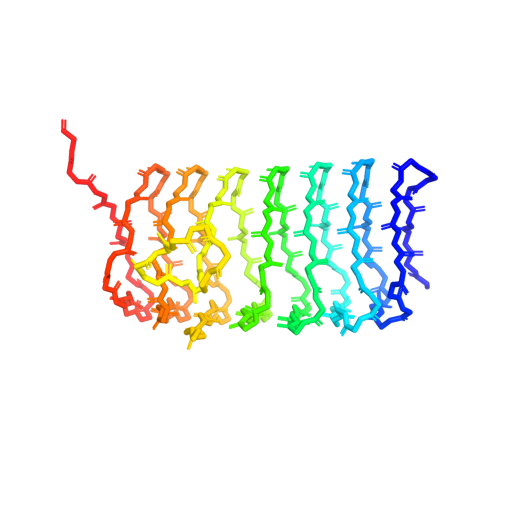 1
ATOM 731 C CA . SER A 1 109 ? -11.652 -25.448 40.983 1.00 8.66 87 SER A CA 1
ATOM 732 C C . SER A 1 109 ? -10.202 -25.544 41.483 1.00 10.76 87 SER A C 1
ATOM 733 O O . SER A 1 109 ? -9.991 -25.460 42.704 1.00 14.51 87 SER A O 1
ATOM 736 N N . LYS A 1 110 ? -9.250 -25.710 40.559 1.00 12.84 88 LYS A N 1
ATOM 737 C CA . LYS A 1 110 ? -7.778 -25.708 40.823 1.00 14.33 88 LYS A CA 1
ATOM 738 C C . LYS A 1 110 ? -7.381 -26.986 41.576 1.00 20.51 88 LYS A C 1
ATOM 739 O O . LYS A 1 110 ? -6.333 -26.953 42.262 1.00 22.67 88 LYS A O 1
ATOM 745 N N . GLN A 1 111 ? -8.149 -28.074 41.405 1.00 19.88 89 GLN A N 1
ATOM 746 C CA . GLN A 1 111 ? -7.824 -29.446 41.888 1.00 22.81 89 GLN A CA 1
ATOM 747 C C . GLN A 1 111 ? -8.046 -30.451 40.745 1.00 23.73 89 GLN A C 1
ATOM 748 O O . GLN A 1 111 ? -8.920 -30.166 39.875 1.00 19.89 89 GLN A O 1
ATOM 754 N N . PHE A 1 116 ? -9.010 -38.397 36.650 1.00 25.94 94 PHE A N 1
ATOM 755 C CA . PHE A 1 116 ? -9.877 -38.291 35.446 1.00 17.31 94 PHE A CA 1
ATOM 756 C C . PHE A 1 116 ? -10.351 -39.678 35.033 1.00 18.85 94 PHE A C 1
ATOM 757 O O . PHE A 1 116 ? -9.750 -40.702 35.441 1.00 22.85 94 PHE A O 1
ATOM 765 N N . SER A 1 117 ? -11.452 -39.679 34.285 1.00 12.29 95 SER A N 1
ATOM 766 C CA . SER A 1 117 ? -12.199 -40.881 33.851 1.00 12.86 95 SER A CA 1
ATOM 767 C C . SER A 1 117 ? -12.354 -40.852 32.332 1.00 10.72 95 SER A C 1
ATOM 768 O O . SER A 1 117 ? -12.461 -39.756 31.752 1.00 10.73 95 SER A O 1
ATOM 771 N N . LYS A 1 118 ? -12.393 -42.021 31.717 1.00 11.34 96 LYS A N 1
ATOM 772 C CA . LYS A 1 118 ? -12.559 -42.182 30.258 1.00 10.69 96 LYS A CA 1
ATOM 773 C C . LYS A 1 118 ? -14.015 -42.515 29.936 1.00 10.07 96 LYS A C 1
ATOM 774 O O . LYS A 1 118 ? -14.653 -43.275 30.672 1.00 10.78 96 LYS A O 1
ATOM 780 N N . THR A 1 119 ? -14.519 -41.963 28.848 1.00 7.52 97 THR A N 1
ATOM 781 C CA . THR A 1 119 ? -15.840 -42.296 28.272 1.00 7.74 97 THR A CA 1
ATOM 782 C C . THR A 1 119 ? -15.604 -42.895 26.898 1.00 6.35 97 THR A C 1
ATOM 783 O O . THR A 1 119 ? -14.728 -42.420 26.157 1.00 7.10 97 THR A O 1
ATOM 787 N N . ILE A 1 120 ? -16.366 -43.916 26.543 1.00 6.47 98 ILE A N 1
ATOM 788 C CA . ILE A 1 120 ? -16.351 -44.405 25.150 1.00 6.75 98 ILE A CA 1
ATOM 789 C C . ILE A 1 120 ? -17.781 -44.574 24.664 1.00 6.68 98 ILE A C 1
ATOM 790 O O . ILE A 1 120 ? -18.623 -45.186 25.346 1.00 7.79 98 ILE A O 1
ATOM 795 N N . ILE A 1 121 ? -18.040 -43.984 23.512 1.00 6.49 99 ILE A N 1
ATOM 796 C CA . ILE A 1 121 ? -19.347 -44.096 22.826 1.00 6.63 99 ILE A CA 1
ATOM 797 C C . ILE A 1 121 ? -19.136 -45.028 21.643 1.00 6.19 99 ILE A C 1
ATOM 798 O O . ILE A 1 121 ? -18.394 -44.690 20.727 1.00 6.48 99 ILE A O 1
ATOM 803 N N . LYS A 1 122 ? -19.699 -46.232 21.743 1.00 6.80 100 LYS A N 1
ATOM 804 C CA . LYS A 1 122 ? -19.338 -47.345 20.846 1.00 7.31 100 LYS A CA 1
ATOM 805 C C . LYS A 1 122 ? -20.106 -47.256 19.528 1.00 7.26 100 LYS A C 1
ATOM 806 O O . LYS A 1 122 ? -21.115 -46.526 19.403 1.00 7.09 100 LYS A O 1
ATOM 812 N N . LYS A 1 123 ? -19.617 -48.016 18.546 1.00 7.77 101 LYS A N 1
ATOM 813 C CA . LYS A 1 123 ? -19.971 -47.894 17.120 1.00 7.83 101 LYS A CA 1
ATOM 814 C C . LYS A 1 123 ? -21.487 -47.778 16.939 1.00 7.68 101 LYS A C 1
ATOM 815 O O . LYS A 1 123 ? -22.245 -48.637 17.435 1.00 7.81 101 LYS A O 1
ATOM 821 N N . GLY A 1 124 ? -21.915 -46.757 16.222 1.00 7.50 102 GLY A N 1
ATOM 822 C CA . GLY A 1 124 ? -23.304 -46.594 15.774 1.00 7.30 102 GLY A CA 1
ATOM 823 C C . GLY A 1 124 ? -24.252 -46.130 16.867 1.00 7.05 102 GLY A C 1
ATOM 824 O O . GLY A 1 124 ? -25.427 -45.925 16.540 1.00 7.61 102 GLY A O 1
ATOM 825 N N . ALA A 1 125 ? -23.798 -45.927 18.099 1.00 6.79 103 ALA A N 1
ATOM 826 C CA . ALA A 1 125 ? -24.685 -45.420 19.162 1.00 6.76 103 ALA A CA 1
ATOM 827 C C . ALA A 1 125 ? -25.149 -44.011 18.779 1.00 6.45 103 ALA A C 1
ATOM 828 O O . ALA A 1 125 ? -24.440 -43.279 18.036 1.00 6.45 103 ALA A O 1
ATOM 830 N N . SER A 1 126 ? -26.275 -43.630 19.347 1.00 6.08 104 SER A N 1
ATOM 831 C CA . SER A 1 126 ? -26.868 -42.294 19.163 1.00 6.33 104 SER A CA 1
ATOM 832 C C . SER A 1 126 ? -27.185 -41.695 20.521 1.00 5.80 104 SER A C 1
ATOM 833 O O . SER A 1 126 ? -27.838 -42.356 21.352 1.00 6.02 104 SER A O 1
ATOM 836 N N . ILE A 1 127 ? -26.722 -40.465 20.738 1.00 5.33 105 ILE A N 1
ATOM 837 C CA . ILE A 1 127 ? -26.988 -39.736 21.998 1.00 5.31 105 ILE A CA 1
ATOM 838 C C . ILE A 1 127 ? -27.960 -38.591 21.726 1.00 5.38 105 ILE A C 1
ATOM 839 O O . ILE A 1 127 ? -27.628 -37.655 20.975 1.00 5.78 105 ILE A O 1
ATOM 844 N N . GLY A 1 128 ? -29.143 -38.669 22.324 1.00 5.32 106 GLY A N 1
ATOM 845 C CA . GLY A 1 128 ? -30.194 -37.652 22.183 1.00 5.12 106 GLY A CA 1
ATOM 846 C C . GLY A 1 128 ? -29.728 -36.268 22.611 1.00 4.84 106 GLY A C 1
ATOM 847 O O . GLY A 1 128 ? -28.883 -36.107 23.493 1.00 5.63 106 GLY A O 1
ATOM 848 N N . ALA A 1 129 ? -30.362 -35.270 22.022 1.00 4.98 107 ALA A N 1
ATOM 849 C CA . ALA A 1 129 ? -30.079 -33.839 22.236 1.00 4.52 107 ALA A CA 1
ATOM 850 C C . ALA A 1 129 ? -30.120 -33.507 23.727 1.00 4.32 107 ALA A C 1
ATOM 851 O O . ALA A 1 129 ? -31.041 -33.914 24.439 1.00 4.70 107 ALA A O 1
ATOM 853 N N . ASN A 1 130 ? -29.127 -32.758 24.171 1.00 4.00 108 ASN A N 1
ATOM 854 C CA . ASN A 1 130 ? -29.069 -32.143 25.527 1.00 3.94 108 ASN A CA 1
ATOM 855 C C . ASN A 1 130 ? -28.998 -33.222 26.607 1.00 4.81 108 ASN A C 1
ATOM 856 O O . ASN A 1 130 ? -29.264 -32.886 27.772 1.00 5.01 108 ASN A O 1
ATOM 861 N N . ALA A 1 131 ? -28.620 -34.451 26.266 1.00 4.14 109 ALA A N 1
ATOM 862 C CA . ALA A 1 131 ? -28.320 -35.469 27.290 1.00 4.91 109 ALA A CA 1
ATOM 863 C C . ALA A 1 131 ? -27.028 -35.107 28.015 1.00 4.79 109 ALA A C 1
ATOM 864 O O . ALA A 1 131 ? -26.156 -34.377 27.470 1.00 5.63 109 ALA A O 1
ATOM 866 N N . THR A 1 132 ? -26.881 -35.651 29.217 1.00 4.70 110 THR A N 1
ATOM 867 C CA . THR A 1 132 ? -25.709 -35.408 30.082 1.00 4.62 110 THR A CA 1
ATOM 868 C C . THR A 1 132 ? -25.089 -36.750 30.439 1.00 4.93 110 THR A C 1
ATOM 869 O O . THR A 1 132 ? -25.777 -37.610 31.002 1.00 5.32 110 THR A O 1
ATOM 873 N N . ILE A 1 133 ? -23.818 -36.919 30.118 1.00 4.92 111 ILE A N 1
ATOM 874 C CA . ILE A 1 133 ? -23.109 -38.212 30.303 1.00 5.12 111 ILE A CA 1
ATOM 875 C C . ILE A 1 133 ? -22.091 -38.025 31.424 1.00 5.08 111 ILE A C 1
ATOM 876 O O . ILE A 1 133 ? -21.195 -37.165 31.302 1.00 5.13 111 ILE A O 1
ATOM 881 N N . LEU A 1 134 ? -22.234 -38.815 32.484 1.00 5.53 112 LEU A N 1
ATOM 882 C CA . LEU A 1 134 ? -21.312 -38.740 33.630 1.00 5.85 112 LEU A CA 1
ATOM 883 C C . LEU A 1 134 ? -19.951 -39.318 33.257 1.00 5.75 112 LEU A C 1
ATOM 884 O O . LEU A 1 134 ? -19.767 -39.911 32.194 1.00 5.66 112 LEU A O 1
ATOM 889 N N . PRO A 1 135 ? -18.946 -39.195 34.147 1.00 5.74 113 PRO A N 1
ATOM 890 C CA . PRO A 1 135 ? -17.615 -39.672 33.780 1.00 6.81 113 PRO A CA 1
ATOM 891 C C . PRO A 1 135 ? -17.528 -41.205 33.775 1.00 7.62 113 PRO A C 1
ATOM 892 O O . PRO A 1 135 ? -18.218 -41.867 34.535 1.00 7.37 113 PRO A O 1
ATOM 896 N N . GLY A 1 136 ? -16.633 -41.739 32.953 1.00 7.75 114 GLY A N 1
ATOM 897 C CA . GLY A 1 136 ? -16.259 -43.162 33.002 1.00 9.07 114 GLY A CA 1
ATOM 898 C C . GLY A 1 136 ? -17.273 -44.054 32.327 1.00 9.16 114 GLY A C 1
ATOM 899 O O . GLY A 1 136 ? -17.222 -45.279 32.506 1.00 11.31 114 GLY A O 1
ATOM 900 N N . ILE A 1 137 ? -18.168 -43.477 31.535 1.00 8.33 115 ILE A N 1
ATOM 901 C CA . ILE A 1 137 ? -19.328 -44.201 30.966 1.00 8.33 115 ILE A CA 1
ATOM 902 C C . ILE A 1 137 ? -18.917 -44.896 29.670 1.00 7.49 115 ILE A C 1
ATOM 903 O O . ILE A 1 137 ? -18.189 -44.315 28.827 1.00 8.59 115 ILE A O 1
ATOM 908 N N . THR A 1 138 ? -19.460 -46.091 29.482 1.00 7.17 116 THR A N 1
ATOM 909 C CA . THR A 1 138 ? -19.504 -46.781 28.180 1.00 7.88 116 THR A CA 1
ATOM 910 C C . THR A 1 138 ? -20.947 -46.804 27.705 1.00 7.17 116 THR A C 1
ATOM 911 O O . THR A 1 138 ? -21.839 -47.236 28.475 1.00 7.96 116 THR A O 1
ATOM 915 N N . ILE A 1 139 ? -21.185 -46.330 26.482 1.00 7.43 117 ILE A N 1
ATOM 916 C CA . ILE A 1 139 ? -22.495 -46.480 25.805 1.00 7.29 117 ILE A CA 1
ATOM 917 C C . ILE A 1 139 ? -22.309 -47.468 24.665 1.00 6.87 117 ILE A C 1
ATOM 918 O O . ILE A 1 139 ? -21.452 -47.242 23.811 1.00 7.03 117 ILE A O 1
ATOM 923 N N . GLY A 1 140 ? -23.018 -48.599 24.744 1.00 7.28 118 GLY A N 1
ATOM 924 C CA . GLY A 1 140 ? -22.776 -49.743 23.848 1.00 8.40 118 GLY A CA 1
ATOM 925 C C . GLY A 1 140 ? -23.201 -49.497 22.418 1.00 7.32 118 GLY A C 1
ATOM 926 O O . GLY A 1 140 ? -23.947 -48.547 22.110 1.00 7.42 118 GLY A O 1
ATOM 927 N N . GLU A 1 141 ? -22.720 -50.376 21.546 1.00 7.66 119 GLU A N 1
ATOM 928 C CA A GLU A 1 141 ? -22.946 -50.253 20.086 0.50 7.22 119 GLU A CA 1
ATOM 929 C CA B GLU A 1 141 ? -22.941 -50.284 20.087 0.50 8.62 119 GLU A CA 1
ATOM 930 C C . GLU A 1 141 ? -24.442 -50.115 19.813 1.00 7.58 119 GLU A C 1
ATOM 931 O O . GLU A 1 141 ? -25.245 -50.878 20.386 1.00 8.00 119 GLU A O 1
ATOM 942 N N . ASN A 1 142 ? -24.806 -49.170 18.957 1.00 6.94 120 ASN A N 1
ATOM 943 C CA . ASN A 1 142 ? -26.189 -48.992 18.460 1.00 7.09 120 ASN A CA 1
ATOM 944 C C . ASN A 1 142 ? -27.166 -48.666 19.599 1.00 6.62 120 ASN A C 1
ATOM 945 O O . ASN A 1 142 ? -28.381 -48.744 19.367 1.00 6.75 120 ASN A O 1
ATOM 950 N N . ALA A 1 143 ? -26.696 -48.226 20.759 1.00 6.70 121 ALA A N 1
ATOM 951 C CA . ALA A 1 143 ? -27.623 -47.784 21.812 1.00 6.61 121 ALA A CA 1
ATOM 952 C C . ALA A 1 143 ? -28.291 -46.483 21.354 1.00 6.01 121 ALA A C 1
ATOM 953 O O . ALA A 1 143 ? -27.817 -45.822 20.413 1.00 6.55 121 ALA A O 1
ATOM 955 N N . MET A 1 144 ? -29.421 -46.169 21.967 1.00 5.79 122 MET A N 1
ATOM 956 C CA . MET A 1 144 ? -30.166 -44.916 21.719 1.00 6.48 122 MET A CA 1
ATOM 957 C C . MET A 1 144 ? -30.428 -44.259 23.071 1.00 6.60 122 MET A C 1
ATOM 958 O O . MET A 1 144 ? -31.148 -44.821 23.913 1.00 6.95 122 MET A O 1
ATOM 963 N N . ILE A 1 145 ? -29.836 -43.100 23.292 1.00 6.24 123 ILE A N 1
ATOM 964 C CA . ILE A 1 145 ? -30.039 -42.310 24.536 1.00 5.78 123 ILE A CA 1
ATOM 965 C C . ILE A 1 145 ? -31.091 -41.240 24.265 1.00 5.78 123 ILE A C 1
ATOM 966 O O . ILE A 1 145 ? -30.949 -40.452 23.314 1.00 5.46 123 ILE A O 1
ATOM 971 N N . GLY A 1 146 ? -32.131 -41.193 25.073 1.00 5.43 124 GLY A N 1
ATOM 972 C CA . GLY A 1 146 ? -33.195 -40.202 24.909 1.00 5.69 124 GLY A CA 1
ATOM 973 C C . GLY A 1 146 ? -32.675 -38.787 25.073 1.00 5.35 124 GLY A C 1
ATOM 974 O O . GLY A 1 146 ? -31.762 -38.527 25.859 1.00 5.70 124 GLY A O 1
ATOM 975 N N . ALA A 1 147 ? -33.308 -37.871 24.377 1.00 5.37 125 ALA A N 1
ATOM 976 C CA . ALA A 1 147 ? -33.056 -36.437 24.560 1.00 5.21 125 ALA A CA 1
ATOM 977 C C . ALA A 1 147 ? -33.207 -36.090 26.052 1.00 5.01 125 ALA A C 1
ATOM 978 O O . ALA A 1 147 ? -34.146 -36.544 26.704 1.00 5.50 125 ALA A O 1
ATOM 980 N N . GLY A 1 148 ? -32.295 -35.279 26.566 1.00 4.46 126 GLY A N 1
ATOM 981 C CA . GLY A 1 148 ? -32.350 -34.739 27.935 1.00 4.99 126 GLY A CA 1
ATOM 982 C C . GLY A 1 148 ? -32.018 -35.774 29.000 1.00 5.48 126 GLY A C 1
ATOM 983 O O . GLY A 1 148 ? -32.110 -35.436 30.177 1.00 6.71 126 GLY A O 1
ATOM 984 N N . ALA A 1 149 ? -31.636 -36.992 28.635 1.00 5.60 127 ALA A N 1
ATOM 985 C CA . ALA A 1 149 ? -31.339 -38.033 29.637 1.00 6.09 127 ALA A CA 1
ATOM 986 C C . ALA A 1 149 ? -30.116 -37.646 30.460 1.00 6.64 127 ALA A C 1
ATOM 987 O O . ALA A 1 149 ? -29.231 -36.929 29.960 1.00 8.38 127 ALA A O 1
ATOM 989 N N . ILE A 1 150 ? -30.032 -38.180 31.671 1.00 6.54 128 ILE A N 1
ATOM 990 C CA . ILE A 1 150 ? -28.803 -38.155 32.505 1.00 6.54 128 ILE A CA 1
ATOM 991 C C . ILE A 1 150 ? -28.320 -39.587 32.605 1.00 6.68 128 ILE A C 1
ATOM 992 O O . ILE A 1 150 ? -29.091 -40.443 33.060 1.00 8.27 128 ILE A O 1
ATOM 997 N N . VAL A 1 151 ? -27.139 -39.847 32.074 1.00 6.65 129 VAL A N 1
ATOM 998 C CA . VAL A 1 151 ? -26.582 -41.217 31.991 1.00 6.58 129 VAL A CA 1
ATOM 999 C C . VAL A 1 151 ? -25.529 -41.383 33.069 1.00 7.40 129 VAL A C 1
ATOM 1000 O O . VAL A 1 151 ? -24.439 -40.832 32.925 1.00 7.20 129 VAL A O 1
ATOM 1004 N N . THR A 1 152 ? -25.895 -42.066 34.151 1.00 8.21 130 THR A N 1
ATOM 1005 C CA . THR A 1 152 ? -25.019 -42.196 35.336 1.00 8.43 130 THR A CA 1
ATOM 1006 C C . THR A 1 152 ? -24.423 -43.599 35.390 1.00 8.81 130 THR A C 1
ATOM 1007 O O . THR A 1 152 ? -23.583 -43.838 36.255 1.00 9.11 130 THR A O 1
ATOM 1011 N N . LYS A 1 153 ? -24.894 -44.484 34.524 1.00 8.83 131 LYS A N 1
ATOM 1012 C CA . LYS A 1 153 ? -24.429 -45.889 34.455 1.00 9.82 131 LYS A CA 1
ATOM 1013 C C . LYS A 1 153 ? -24.268 -46.270 32.996 1.00 9.13 131 LYS A C 1
ATOM 1014 O O . LYS A 1 153 ? -24.935 -45.673 32.149 1.00 9.23 131 LYS A O 1
ATOM 1020 N N . ASP A 1 154 ? -23.416 -47.248 32.731 1.00 9.03 132 ASP A N 1
ATOM 1021 C CA . ASP A 1 154 ? -23.224 -47.748 31.355 1.00 8.47 132 ASP A CA 1
ATOM 1022 C C . ASP A 1 154 ? -24.573 -48.125 30.742 1.00 8.40 132 ASP A C 1
ATOM 1023 O O . ASP A 1 154 ? -25.472 -48.592 31.445 1.00 10.14 132 ASP A O 1
ATOM 1028 N N . VAL A 1 155 ? -24.671 -47.973 29.435 1.00 7.75 133 VAL A N 1
ATOM 1029 C CA . VAL A 1 155 ? -25.849 -48.400 28.655 1.00 8.07 133 VAL A CA 1
ATOM 1030 C C . VAL A 1 155 ? -25.413 -49.535 27.741 1.00 6.63 133 VAL A C 1
ATOM 1031 O O . VAL A 1 155 ? -24.378 -49.421 27.045 1.00 7.74 133 VAL A O 1
ATOM 1035 N N . LEU A 1 156 ? -26.145 -50.643 27.825 1.00 7.45 134 LEU A N 1
ATOM 1036 C CA . LEU A 1 156 ? -25.796 -51.865 27.073 1.00 7.75 134 LEU A CA 1
ATOM 1037 C C . LEU A 1 156 ? -25.962 -51.629 25.583 1.00 8.45 134 LEU A C 1
ATOM 1038 O O . LEU A 1 156 ? -26.731 -50.777 25.133 1.00 7.56 134 LEU A O 1
ATOM 1043 N N . PRO A 1 157 ? -25.274 -52.446 24.762 1.00 7.26 135 PRO A N 1
ATOM 1044 C CA . PRO A 1 157 ? -25.456 -52.388 23.321 1.00 7.06 135 PRO A CA 1
ATOM 1045 C C . PRO A 1 157 ? -26.936 -52.476 22.945 1.00 7.65 135 PRO A C 1
ATOM 1046 O O . PRO A 1 157 ? -27.675 -53.269 23.511 1.00 7.36 135 PRO A O 1
ATOM 1050 N N . HIS A 1 158 ? -27.345 -51.660 21.986 1.00 6.96 136 HIS A N 1
ATOM 1051 C CA . HIS A 1 158 ? -28.668 -51.720 21.326 1.00 6.56 136 HIS A CA 1
ATOM 1052 C C . HIS A 1 158 ? -29.808 -51.357 22.287 1.00 6.50 136 HIS A C 1
ATOM 1053 O O . HIS A 1 158 ? -30.971 -51.492 21.887 1.00 8.37 136 HIS A O 1
ATOM 1060 N N . VAL A 1 159 ? -29.512 -50.831 23.468 1.00 6.58 137 VAL A N 1
ATOM 1061 C CA . VAL A 1 159 ? -30.568 -50.489 24.453 1.00 6.98 137 VAL A CA 1
ATOM 1062 C C . VAL A 1 159 ? -30.988 -49.041 24.220 1.00 6.41 137 VAL A C 1
ATOM 1063 O O . VAL A 1 159 ? -30.124 -48.186 23.945 1.00 7.21 137 VAL A O 1
ATOM 1067 N N . THR A 1 160 ? -32.284 -48.803 24.340 1.00 6.78 138 THR A N 1
ATOM 1068 C CA . THR A 1 160 ? -32.850 -47.440 24.412 1.00 7.81 138 THR A CA 1
ATOM 1069 C C . THR A 1 160 ? -32.964 -47.036 25.878 1.00 7.71 138 THR A C 1
ATOM 1070 O O . THR A 1 160 ? -33.639 -47.757 26.641 1.00 9.70 138 THR A O 1
ATOM 1074 N N . TYR A 1 161 ? -32.277 -45.973 26.281 1.00 7.22 139 TYR A N 1
ATOM 1075 C CA . TYR A 1 161 ? -32.298 -45.479 27.671 1.00 6.92 139 TYR A CA 1
ATOM 1076 C C . TYR A 1 161 ? -32.791 -44.033 27.674 1.00 7.57 139 TYR A C 1
ATOM 1077 O O . TYR A 1 161 ? -32.284 -43.220 26.929 1.00 7.42 139 TYR A O 1
ATOM 1086 N N . TYR A 1 162 ? -33.754 -43.719 28.533 1.00 7.29 140 TYR A N 1
ATOM 1087 C CA . TYR A 1 162 ? -34.109 -42.304 28.791 1.00 8.73 140 TYR A CA 1
ATOM 1088 C C . TYR A 1 162 ? -34.482 -42.152 30.254 1.00 9.93 140 TYR A C 1
ATOM 1089 O O . TYR A 1 162 ? -34.793 -43.143 30.921 1.00 10.21 140 TYR A O 1
ATOM 1098 N N . SER A 1 163 ? -34.361 -40.929 30.744 1.00 10.45 141 SER A N 1
ATOM 1099 C CA . SER A 1 163 ? -34.585 -40.571 32.164 1.00 12.38 141 SER A CA 1
ATOM 1100 C C . SER A 1 163 ? -36.083 -40.351 32.379 1.00 17.04 141 SER A C 1
ATOM 1101 O O . SER A 1 163 ? -36.737 -39.876 31.461 1.00 21.42 141 SER A O 1
ATOM 1104 N N . LYS A 1 164 ? -36.594 -40.666 33.570 1.00 25.55 142 LYS A N 1
ATOM 1105 C CA . LYS A 1 164 ? -38.040 -40.544 33.898 1.00 30.49 142 LYS A CA 1
ATOM 1106 C C . LYS A 1 164 ? -38.343 -39.066 34.174 1.00 28.96 142 LYS A C 1
ATOM 1107 O O . LYS A 1 164 ? -37.502 -38.410 34.818 1.00 35.62 142 LYS A O 1
ATOM 1113 N N . ILE A 1 165 ? -39.471 -38.552 33.674 1.00 28.20 143 ILE A N 1
ATOM 1114 C CA . ILE A 1 165 ? -39.874 -37.120 33.841 1.00 28.51 143 ILE A CA 1
ATOM 1115 C C . ILE A 1 165 ? -41.227 -37.047 34.561 1.00 31.13 143 ILE A C 1
ATOM 1116 O O . ILE A 1 165 ? -41.787 -35.958 34.726 1.00 31.67 143 ILE A O 1
#

Organism: NCBI:txid35818

Solvent-accessible surface area: 7678 Å² total; per-residue (Å²): 95,73,69,69,34,171,83,18,72,28,83,5,194,68,16,16,62,35,1,103,0,80,56,112,2,50,0,36,70,67,0,77,4,13,86,90,0,23,0,11,20,106,3,48,0,36,52,95,6,96,0,5,56,77,1,38,0,69,50,18,0,62,0,75,50,14,3,61,1,36,47,60,1,88,0,1,48,77,1,50,2,39,24,50,129,167,90,174,99,204,170,202,38,167,2,44,0,62,100,20,0,23,2,16,37,94,0,48,0,51,19,41,8,50,0,4,75,82,1,97,1,16,77,44,1,93,1,81,159,90,11,128,74,125,60,85,78,148,30,206,218

InterPro domains:
  IPR001451 Hexapeptide repeat [PF00132] (12-44)
  IPR001451 Hexapeptide repeat [PF00132] (46-80)
  IPR001451 Hexapeptide repeat [PF00132] (97-131)
  IPR011004 Trimeric LpxA-like superfamily [SSF51161] (12-140)
  IPR018357 Hexapeptide transferase, conserved site [PS00101] (105-133)
  IPR050179 Transferase hexapeptide repeat [PTHR43300] (12-139)

Radius of gyration: 14.21 Å; Cα contacts (8 Å, |Δi|>4): 501; chains: 1; bounding box: 36×33×41 Å

B-factor: mean 11.51, std 8.3, range [0.5, 59.35]

Secondary structure (DSSP, 8-state):
--EE-TTSEE----B-TT-EE-TT-EE-TT-EE-TT-EE-TT-EE-SSEEE-SS-EE-TT-EE-TTEEE-TT-EE-TT-B--S-SS--TT----EEE-TT-EE-TT-EE-TT-EE-TT-EEPTT-EE-S-B-TT-EE----

Sequence (141 aa)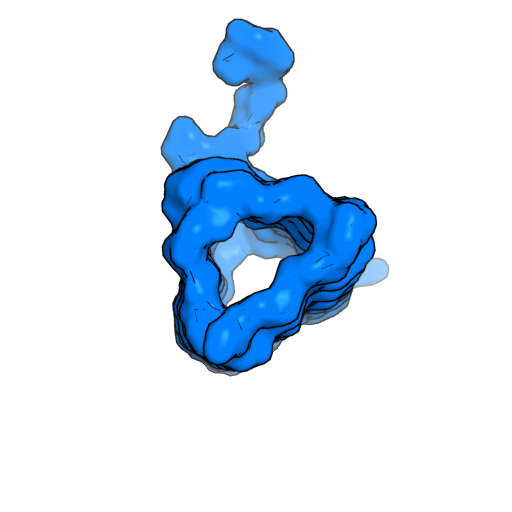:
GHMMIHKLADVQSKNIGSGTRIWQFCVVLPSAIIGENNCNIICSHCFIIENDVKKIGNNVTIIKCGVQIIWDGIEIEDDVFIIGPNVTFTNDKYPRSKQFSKTIIKKGASIGANATILPGITIGEENAMIGAGAIVTKDVLPHVTYYSKI